Protein AF-A0A820WNW9-F1 (afdb_monomer)

Sequence (143 aa):
MCWIIVHSLRAASAVITSDRHCFECYGYDIIIDDNLKPWLIEVNASPSLTSTTANDRIMKFKLINDVLNIVVPNGDIPDIRNKFANSAPEVLGNFDVLYDEEQACCELNDKDYREQKARGGIVPLISKTGMALNKAKQSSAWR

InterPro domains:
  IPR004344 Tubulin-tyrosine ligase/Tubulin polyglutamylase [PF03133] (5-76)
  IPR004344 Tubulin-tyrosine ligase/Tubulin polyglutamylase [PS51221] (1-83)

Mean predicted aligned error: 12.4 Å

Nearest PDB structures (foldseek):
  6vzw-assembly3_C  TM=5.657E-01  e=1.192E-03  Mus musculus
  6vzw-assembly2_B  TM=5.421E-01  e=2.124E-03  Mus musculus
  6vzu-assembly1_A  TM=5.684E-01  e=3.785E-03  Mus musculus
  8u3z-assembly1_N  TM=5.217E-01  e=3.122E-03  Mus musculus
  6vzs-assembly3_C  TM=5.554E-01  e=8.174E-03  Mus musculus

Solvent-accessible surface area (backbone atoms only — not comparable to full-atom values): 9535 Å² total; per-residue (Å²): 110,70,66,59,55,56,52,53,49,62,72,43,48,91,75,54,84,87,50,95,91,60,86,85,66,71,34,77,46,67,50,69,48,100,85,70,49,76,44,84,75,51,76,35,84,72,55,84,79,79,62,89,46,73,67,51,39,52,52,52,52,50,51,54,51,34,52,45,34,54,68,30,52,94,76,45,85,74,53,91,84,62,66,82,70,64,75,44,67,82,40,32,58,91,60,78,92,86,78,58,70,68,62,52,51,52,55,49,54,54,48,54,51,52,51,40,55,73,70,69,50,90,76,79,87,75,71,99,68,76,87,80,77,90,80,85,87,88,86,88,86,87,129

Secondary structure (DSSP, 8-state):
-HHHHHHHHHHHTTTS---TT-----EEEEEE-TT--EEEEEEESS------SHHHHHHHHHHHHHHHHHHSGGGPPPPTT-GGGS--HHHHTT------HHHHHHHHHHHHHHHHHHTT-------S--------S-SS---

Organism: NCBI:txid392030

Radius of gyration: 21.23 Å; Cα contacts (8 Å, |Δi|>4): 79; chains: 1; bounding box: 34×62×52 Å

Structure (mmCIF, N/CA/C/O backbone):
data_AF-A0A820WNW9-F1
#
_entry.id   AF-A0A820WNW9-F1
#
loop_
_atom_site.group_PDB
_atom_site.id
_atom_site.type_symbol
_atom_site.label_atom_id
_atom_site.label_alt_id
_atom_site.label_comp_id
_atom_site.label_asym_id
_atom_site.label_entity_id
_atom_site.label_seq_id
_atom_site.pdbx_PDB_ins_code
_atom_site.Cartn_x
_atom_site.Cartn_y
_atom_site.Cartn_z
_atom_site.occupancy
_atom_site.B_iso_or_equiv
_atom_site.auth_seq_id
_atom_site.auth_comp_id
_atom_site.auth_asym_id
_atom_site.auth_atom_id
_atom_site.pdbx_PDB_model_num
ATOM 1 N N . MET A 1 1 ? -3.586 0.799 12.642 1.00 80.62 1 MET A N 1
ATOM 2 C CA . MET A 1 1 ? -3.365 0.869 11.180 1.00 80.62 1 MET A CA 1
ATOM 3 C C . MET A 1 1 ? -3.006 -0.502 10.610 1.00 80.62 1 MET A C 1
ATOM 5 O O . MET A 1 1 ? -3.821 -1.035 9.872 1.00 80.62 1 MET A O 1
ATOM 9 N N . CYS A 1 2 ? -1.897 -1.134 11.023 1.00 88.38 2 CYS A N 1
ATOM 10 C CA . CYS A 1 2 ? -1.432 -2.422 10.468 1.00 88.38 2 CYS A CA 1
ATOM 11 C C . CYS A 1 2 ? -2.502 -3.527 10.430 1.00 88.38 2 CYS A C 1
ATOM 13 O O . CYS A 1 2 ? -2.634 -4.219 9.427 1.00 88.38 2 CYS A O 1
ATOM 15 N N . TRP A 1 3 ? -3.315 -3.648 11.488 1.00 92.44 3 TRP A N 1
ATOM 16 C CA . TRP A 1 3 ? -4.408 -4.625 11.556 1.00 92.44 3 TRP A CA 1
ATOM 17 C C . TRP A 1 3 ? -5.403 -4.490 10.391 1.00 92.44 3 TRP A C 1
ATOM 19 O O . TRP A 1 3 ? -5.727 -5.482 9.750 1.00 92.44 3 TRP A O 1
ATOM 29 N N . ILE A 1 4 ? -5.835 -3.267 10.067 1.00 94.12 4 ILE A N 1
ATOM 30 C CA . ILE A 1 4 ? -6.786 -3.012 8.973 1.00 94.12 4 ILE A CA 1
ATOM 31 C C . ILE A 1 4 ? -6.182 -3.422 7.626 1.00 94.12 4 ILE A C 1
ATOM 33 O O . ILE A 1 4 ? -6.844 -4.090 6.834 1.00 94.12 4 ILE A O 1
ATOM 37 N N . ILE A 1 5 ? -4.920 -3.062 7.388 1.00 94.38 5 ILE A N 1
ATOM 38 C CA . ILE A 1 5 ? -4.214 -3.353 6.134 1.00 94.38 5 ILE A CA 1
ATOM 39 C C . ILE A 1 5 ? -4.072 -4.870 5.948 1.00 94.38 5 ILE A C 1
ATOM 41 O O . ILE A 1 5 ? -4.499 -5.417 4.938 1.00 94.38 5 ILE A O 1
ATOM 45 N N . VAL A 1 6 ? -3.558 -5.584 6.954 1.00 93.25 6 VAL A N 1
ATOM 46 C CA . VAL A 1 6 ? -3.359 -7.040 6.857 1.00 93.25 6 VAL A CA 1
ATOM 47 C C . VAL A 1 6 ? -4.692 -7.778 6.701 1.00 93.25 6 VAL A C 1
ATOM 49 O O . VAL A 1 6 ? -4.794 -8.698 5.893 1.00 93.25 6 VAL A O 1
ATOM 52 N N . HIS A 1 7 ? -5.731 -7.389 7.447 1.00 93.38 7 HIS A N 1
ATOM 53 C CA . HIS A 1 7 ? -7.028 -8.064 7.370 1.00 93.38 7 HIS A CA 1
ATOM 54 C C . HIS A 1 7 ? -7.774 -7.798 6.059 1.00 93.38 7 HIS A C 1
ATOM 56 O O . HIS A 1 7 ? -8.384 -8.725 5.529 1.00 93.38 7 HIS A O 1
ATOM 62 N N . SER A 1 8 ? -7.713 -6.578 5.520 1.00 94.50 8 SER A N 1
ATOM 63 C CA . SER A 1 8 ? -8.320 -6.265 4.218 1.00 94.50 8 SER A CA 1
ATOM 64 C C . SER A 1 8 ? -7.637 -7.023 3.075 1.00 94.50 8 SER A C 1
ATOM 66 O O . SER A 1 8 ? -8.330 -7.667 2.289 1.00 94.50 8 SER A O 1
ATOM 68 N N . LEU A 1 9 ? -6.298 -7.068 3.041 1.00 92.00 9 LEU A N 1
ATOM 69 C CA . LEU A 1 9 ? -5.555 -7.861 2.051 1.00 92.00 9 LEU A CA 1
ATOM 70 C C . LEU A 1 9 ? -5.850 -9.358 2.170 1.00 92.00 9 LEU A C 1
ATOM 72 O O . LEU A 1 9 ? -6.108 -10.019 1.168 1.00 92.00 9 LEU A O 1
ATOM 76 N N . ARG A 1 10 ? -5.887 -9.900 3.393 1.00 90.50 10 ARG A N 1
ATOM 77 C CA . ARG A 1 10 ? -6.249 -11.309 3.617 1.00 90.50 10 ARG A CA 1
ATOM 78 C C . ARG A 1 10 ? -7.664 -11.638 3.157 1.00 90.50 10 ARG A C 1
ATOM 80 O O . ARG A 1 10 ? -7.890 -12.741 2.678 1.00 90.50 10 ARG A O 1
ATOM 87 N N . ALA A 1 11 ? -8.609 -10.715 3.308 1.00 91.56 11 ALA A N 1
ATOM 88 C CA . ALA A 1 11 ? -9.974 -10.920 2.835 1.00 91.56 11 ALA A CA 1
ATOM 89 C C . ALA A 1 11 ? -10.051 -10.968 1.297 1.00 91.56 11 ALA A C 1
ATOM 91 O O . ALA A 1 11 ? -10.889 -11.681 0.751 1.00 91.56 11 ALA A O 1
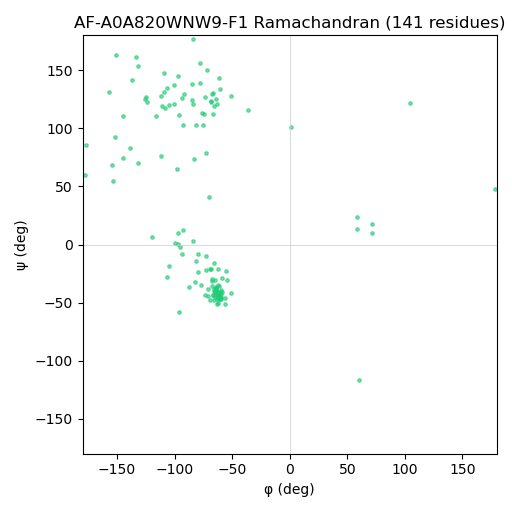ATOM 92 N N . ALA A 1 12 ? -9.166 -10.245 0.606 1.00 88.38 12 ALA A N 1
ATOM 93 C CA . ALA A 1 12 ? -9.100 -10.189 -0.853 1.00 88.38 12 ALA A CA 1
ATOM 94 C C . ALA A 1 12 ? -8.117 -11.199 -1.483 1.00 88.38 12 ALA A C 1
ATOM 96 O O . ALA A 1 12 ? -8.116 -11.365 -2.703 1.00 88.38 12 ALA A O 1
ATOM 97 N N . SER A 1 13 ? -7.307 -11.904 -0.685 1.00 87.25 13 SER A N 1
ATOM 98 C CA . SER A 1 13 ? -6.195 -12.743 -1.166 1.00 87.25 13 SER A CA 1
ATOM 99 C C . SER A 1 13 ? -6.612 -13.852 -2.133 1.00 87.25 13 SER A C 1
ATOM 101 O O . SER A 1 13 ? -5.838 -14.227 -3.004 1.00 87.25 13 SER A O 1
ATOM 103 N N . ALA A 1 14 ? -7.846 -14.351 -2.026 1.00 85.75 14 ALA A N 1
ATOM 104 C CA . ALA A 1 14 ? -8.376 -15.368 -2.933 1.00 85.75 14 ALA A CA 1
ATOM 105 C C . ALA A 1 14 ? -8.608 -14.850 -4.366 1.00 85.75 14 ALA A C 1
ATOM 107 O O . ALA A 1 14 ? -8.710 -15.649 -5.295 1.00 85.75 14 ALA A O 1
ATOM 108 N N . VAL A 1 15 ? -8.732 -13.532 -4.538 1.00 84.88 15 VAL A N 1
ATOM 109 C CA . VAL A 1 15 ? -9.016 -12.872 -5.823 1.00 84.88 15 VAL A CA 1
ATOM 110 C C . VAL A 1 15 ? -7.771 -12.172 -6.374 1.00 84.88 15 VAL A C 1
ATOM 112 O O . VAL A 1 15 ? -7.619 -12.047 -7.589 1.00 84.88 15 VAL A O 1
ATOM 115 N N . ILE A 1 16 ? -6.861 -11.741 -5.498 1.00 84.44 16 ILE A N 1
ATOM 116 C CA . ILE A 1 16 ? -5.593 -11.122 -5.890 1.00 84.44 16 ILE A CA 1
ATOM 117 C C . ILE A 1 16 ? -4.703 -12.178 -6.557 1.00 84.44 16 ILE A C 1
ATOM 119 O O . ILE A 1 16 ? -4.382 -13.213 -5.973 1.00 84.44 16 ILE A O 1
ATOM 123 N N . THR A 1 17 ? -4.287 -11.917 -7.798 1.00 79.06 17 THR A N 1
ATOM 124 C CA . THR A 1 17 ? -3.357 -12.803 -8.508 1.00 79.06 17 THR A CA 1
ATOM 125 C C . THR A 1 17 ? -1.948 -12.594 -7.963 1.00 79.06 17 THR A C 1
ATOM 127 O O . THR A 1 17 ? -1.365 -11.530 -8.138 1.00 79.06 17 THR A O 1
ATOM 130 N N . SER A 1 18 ? -1.401 -13.617 -7.307 1.00 77.62 18 SER A N 1
ATOM 131 C CA . SER A 1 18 ? -0.043 -13.591 -6.759 1.00 77.62 18 SER A CA 1
ATOM 132 C C . SER A 1 18 ? 0.951 -14.175 -7.766 1.00 77.62 18 SER A C 1
ATOM 134 O O . SER A 1 18 ? 1.029 -15.393 -7.944 1.00 77.62 18 SER A O 1
ATOM 136 N N . ASP A 1 19 ? 1.703 -13.301 -8.439 1.00 82.56 19 ASP A N 1
ATOM 137 C CA . ASP A 1 19 ? 2.883 -13.666 -9.227 1.00 82.56 19 ASP A CA 1
ATOM 138 C C . ASP A 1 19 ? 4.138 -13.152 -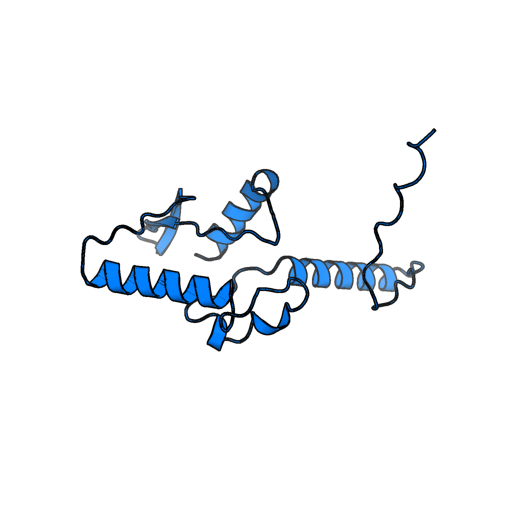8.513 1.00 82.56 19 ASP A C 1
ATOM 140 O O . ASP A 1 19 ? 4.220 -11.988 -8.131 1.00 82.56 19 ASP A O 1
ATOM 144 N N . ARG A 1 20 ? 5.143 -14.020 -8.352 1.00 78.00 20 ARG A N 1
ATOM 145 C CA . ARG A 1 20 ? 6.406 -13.691 -7.671 1.00 78.00 20 ARG A CA 1
ATOM 146 C C . ARG A 1 20 ? 7.251 -12.650 -8.404 1.00 78.00 20 ARG A C 1
ATOM 148 O O . ARG A 1 20 ? 8.188 -12.128 -7.810 1.00 78.00 20 ARG A O 1
ATOM 155 N N . HIS A 1 21 ? 6.965 -12.388 -9.676 1.00 80.88 21 HIS A N 1
ATOM 156 C CA . HIS A 1 21 ? 7.648 -11.367 -10.471 1.00 80.88 21 HIS A CA 1
ATOM 157 C C . HIS A 1 21 ? 6.898 -10.029 -10.477 1.00 80.88 21 HIS A C 1
ATOM 159 O O . HIS A 1 21 ? 7.366 -9.071 -11.090 1.00 80.88 21 HIS A O 1
ATOM 165 N N . CYS A 1 22 ? 5.733 -9.963 -9.830 1.00 86.69 22 CYS A N 1
ATOM 166 C CA . CYS A 1 22 ? 4.911 -8.768 -9.764 1.00 86.69 22 CYS A CA 1
ATOM 167 C C . CYS A 1 22 ? 4.937 -8.175 -8.358 1.00 86.69 22 CYS A C 1
ATOM 169 O O . CYS A 1 22 ? 5.010 -8.878 -7.353 1.00 86.69 22 CYS A O 1
ATOM 171 N N . PHE A 1 23 ? 4.831 -6.855 -8.307 1.00 88.56 23 PHE A N 1
ATOM 172 C CA . PHE A 1 23 ? 4.560 -6.109 -7.092 1.00 88.56 23 PHE A CA 1
ATOM 173 C C . PHE A 1 23 ? 3.446 -5.112 -7.391 1.00 88.56 23 PHE A C 1
ATOM 175 O O . PHE A 1 23 ? 3.274 -4.682 -8.534 1.00 88.56 23 PHE A O 1
ATOM 182 N N . GLU A 1 24 ? 2.702 -4.734 -6.361 1.00 90.69 24 GLU A N 1
ATOM 183 C CA . GLU A 1 24 ? 1.630 -3.757 -6.479 1.00 90.69 24 GLU A CA 1
ATOM 184 C C . GLU A 1 24 ? 1.683 -2.794 -5.294 1.00 90.69 24 GLU A C 1
ATOM 186 O O . GLU A 1 24 ? 1.989 -3.182 -4.165 1.00 90.69 24 GLU A O 1
ATOM 191 N N . CYS A 1 25 ? 1.419 -1.517 -5.564 1.00 91.69 25 CYS A N 1
ATOM 192 C CA . CYS A 1 25 ? 1.349 -0.479 -4.548 1.00 91.69 25 CYS A CA 1
ATOM 193 C C . CYS A 1 25 ? -0.112 -0.072 -4.373 1.00 91.69 25 CYS A C 1
ATOM 195 O O . CYS A 1 25 ? -0.728 0.446 -5.303 1.00 91.69 25 CYS A O 1
ATOM 197 N N . TYR A 1 26 ? -0.648 -0.287 -3.174 1.00 93.75 26 TYR A N 1
ATOM 198 C CA . TYR A 1 26 ? -2.020 0.072 -2.837 1.00 93.75 26 TYR A CA 1
ATOM 199 C C . TYR A 1 26 ? -2.071 1.387 -2.055 1.00 93.75 26 TYR A C 1
ATOM 201 O O . TYR A 1 26 ? -1.291 1.599 -1.125 1.00 93.75 26 TYR A O 1
ATOM 209 N N . GLY A 1 27 ? -3.026 2.249 -2.398 1.00 94.75 27 GLY A N 1
ATOM 210 C CA . GLY A 1 27 ? -3.393 3.419 -1.600 1.00 94.75 27 GLY A CA 1
ATOM 211 C C . GLY A 1 27 ? -4.527 3.080 -0.639 1.00 94.75 27 GLY A C 1
ATOM 212 O O . GLY A 1 27 ? -5.532 2.520 -1.066 1.00 94.75 27 GLY A O 1
ATOM 213 N N . TYR A 1 28 ? -4.371 3.409 0.642 1.00 95.75 28 TYR A N 1
ATOM 214 C CA . TYR A 1 28 ? -5.393 3.189 1.667 1.00 95.75 28 TYR A CA 1
ATOM 215 C C . TYR A 1 28 ? -5.958 4.517 2.151 1.00 95.75 28 TYR A C 1
ATOM 217 O O . TYR A 1 28 ? -5.238 5.304 2.770 1.00 95.75 28 TYR A O 1
ATOM 225 N N . ASP A 1 29 ? -7.259 4.703 1.961 1.00 95.50 29 ASP A N 1
ATOM 226 C CA . ASP A 1 29 ? -7.966 5.881 2.444 1.00 95.50 29 ASP A CA 1
ATOM 227 C C . ASP A 1 29 ? -8.616 5.535 3.783 1.00 95.50 29 ASP A C 1
ATOM 229 O O . ASP A 1 29 ? -9.520 4.698 3.879 1.00 95.50 29 ASP A O 1
ATOM 233 N N . ILE A 1 30 ? -8.098 6.139 4.851 1.00 95.81 30 ILE A N 1
ATOM 234 C CA . ILE A 1 30 ? -8.485 5.835 6.229 1.00 95.81 30 ILE A CA 1
ATOM 235 C C . ILE A 1 30 ? -8.921 7.125 6.911 1.00 95.81 30 ILE A C 1
ATOM 237 O O . ILE A 1 30 ? -8.171 8.100 6.950 1.00 95.81 30 ILE A O 1
ATOM 241 N N . ILE A 1 31 ? -10.114 7.108 7.502 1.00 96.69 31 ILE A N 1
ATOM 242 C CA . ILE A 1 31 ? -10.598 8.183 8.369 1.00 96.69 31 ILE A CA 1
ATOM 243 C C . ILE A 1 31 ? -10.355 7.810 9.834 1.00 96.69 31 ILE A C 1
ATOM 245 O O . ILE A 1 31 ? -10.438 6.641 10.209 1.00 96.69 31 ILE A O 1
ATOM 249 N N . ILE A 1 32 ? -10.036 8.792 10.670 1.00 96.81 32 ILE A N 1
ATOM 250 C CA . ILE A 1 32 ? -9.821 8.605 12.108 1.00 96.81 32 ILE A CA 1
ATOM 251 C C . ILE A 1 32 ? -10.957 9.316 12.837 1.00 96.81 32 ILE A C 1
ATOM 253 O O . ILE A 1 32 ? -11.217 10.484 12.553 1.00 96.81 32 ILE A O 1
ATOM 257 N N . ASP A 1 33 ? -11.641 8.606 13.734 1.00 96.25 33 ASP A N 1
ATOM 258 C CA . ASP A 1 33 ? -12.709 9.189 14.549 1.00 96.25 33 ASP A CA 1
ATOM 259 C C . ASP A 1 33 ? -12.184 9.902 15.808 1.00 96.25 33 ASP A C 1
ATOM 261 O O . ASP A 1 33 ? -10.991 9.884 16.121 1.00 96.25 33 ASP A O 1
ATOM 265 N N . ASP A 1 34 ? -13.102 10.506 16.561 1.00 97.62 34 ASP A N 1
ATOM 266 C CA . ASP A 1 34 ? -12.816 11.265 17.784 1.00 97.62 34 ASP A CA 1
ATOM 267 C C . ASP A 1 34 ? -12.184 10.4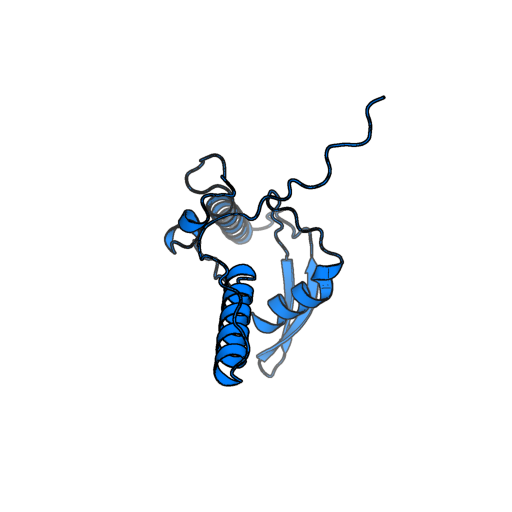06 18.898 1.00 97.62 34 ASP A C 1
ATOM 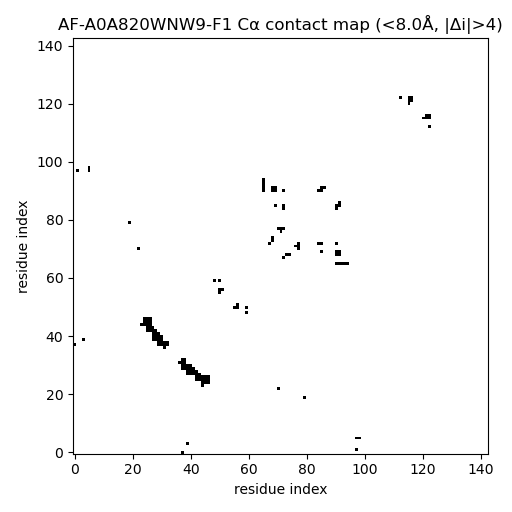269 O O . ASP A 1 34 ? -11.523 10.928 19.796 1.00 97.62 34 ASP A O 1
ATOM 273 N N . ASN A 1 35 ? -12.350 9.080 18.833 1.00 96.69 35 ASN A N 1
ATOM 274 C CA . ASN A 1 35 ? -11.736 8.115 19.746 1.00 96.69 35 ASN A CA 1
ATOM 275 C C . ASN A 1 35 ? -10.395 7.581 19.214 1.00 96.69 35 ASN A C 1
ATOM 277 O O . ASN A 1 35 ? -9.879 6.586 19.728 1.00 96.69 35 ASN A O 1
ATOM 281 N N . LEU A 1 36 ? -9.835 8.212 18.175 1.00 95.00 36 LEU A N 1
ATOM 282 C CA . LEU A 1 36 ? -8.629 7.786 17.465 1.00 95.00 36 LEU A CA 1
ATOM 283 C C . LEU A 1 36 ? -8.737 6.379 16.861 1.00 95.00 36 LEU A C 1
ATOM 285 O O . LEU A 1 36 ? -7.723 5.716 16.611 1.00 95.00 36 LEU A O 1
ATOM 289 N N . LYS A 1 37 ? -9.958 5.907 16.595 1.00 95.31 37 LYS A N 1
ATOM 290 C CA . LYS A 1 37 ? -10.175 4.634 15.921 1.00 95.31 37 LYS A CA 1
ATOM 291 C C . LYS A 1 37 ? -10.110 4.850 14.404 1.00 95.31 37 LYS A C 1
ATOM 293 O O . LYS A 1 37 ? -10.854 5.671 13.866 1.00 95.31 37 LYS A O 1
ATOM 298 N N . PRO A 1 38 ? -9.242 4.109 13.694 1.00 96.50 38 PRO A N 1
ATOM 299 C CA . PRO A 1 38 ? -9.176 4.174 12.243 1.00 96.50 38 PRO A CA 1
ATOM 300 C C . PRO A 1 38 ? -10.314 3.368 11.607 1.00 96.50 38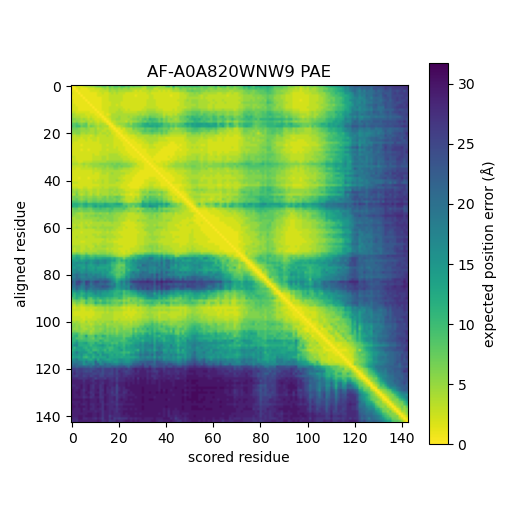 PRO A C 1
ATOM 302 O O . PRO A 1 38 ? -10.603 2.244 12.026 1.00 96.50 38 PRO A O 1
ATOM 305 N N . TRP A 1 39 ? -10.902 3.914 10.550 1.00 95.12 39 TRP A N 1
ATOM 306 C CA . TRP A 1 39 ? -11.939 3.293 9.734 1.00 95.12 39 TRP A CA 1
ATOM 307 C C . TRP A 1 39 ? -11.500 3.304 8.270 1.00 95.12 39 TRP A C 1
ATOM 309 O O . TRP A 1 39 ? -11.140 4.349 7.730 1.00 95.12 39 TRP A O 1
ATOM 319 N N . LEU A 1 40 ? -11.497 2.128 7.641 1.00 96.06 40 LEU A N 1
ATOM 320 C CA . LEU A 1 40 ? -11.166 1.984 6.225 1.00 96.06 40 LEU A CA 1
ATOM 321 C C . LEU A 1 40 ? -12.319 2.510 5.369 1.00 96.06 40 LEU A C 1
ATOM 323 O O . LEU A 1 40 ? -13.452 2.068 5.555 1.00 96.06 40 LEU A O 1
ATOM 327 N N . ILE A 1 41 ? -12.019 3.416 4.443 1.00 96.81 41 ILE A N 1
ATOM 328 C CA . ILE A 1 41 ? -12.987 3.946 3.480 1.00 96.81 41 ILE A CA 1
ATOM 329 C C . ILE A 1 41 ? -12.881 3.172 2.172 1.00 96.81 41 ILE A C 1
ATOM 331 O O . ILE A 1 41 ? -13.847 2.540 1.751 1.00 96.81 41 ILE A O 1
ATOM 335 N N . GLU A 1 42 ? -11.693 3.171 1.570 1.00 95.44 42 GLU A N 1
ATOM 336 C CA . GLU A 1 42 ? -11.428 2.465 0.322 1.00 95.44 42 GLU A CA 1
ATOM 337 C C . GLU A 1 42 ? -9.967 2.021 0.199 1.00 95.44 42 GLU A C 1
ATOM 339 O O . GLU A 1 42 ? -9.077 2.483 0.921 1.00 95.44 42 GLU A O 1
ATOM 344 N N . VAL A 1 43 ? -9.746 1.084 -0.725 1.00 94.62 43 VAL A N 1
ATOM 345 C CA . VAL A 1 43 ? -8.422 0.609 -1.128 1.00 94.62 43 VAL A CA 1
ATOM 346 C C . VAL A 1 43 ? -8.298 0.790 -2.632 1.00 94.62 43 VAL A C 1
ATOM 348 O O . VAL A 1 43 ? -9.091 0.245 -3.398 1.00 94.62 43 VAL A O 1
ATOM 351 N N . ASN A 1 44 ? -7.277 1.531 -3.046 1.00 93.88 44 ASN A N 1
ATOM 352 C CA . ASN A 1 44 ? -7.008 1.866 -4.432 1.00 93.88 44 ASN A CA 1
ATOM 353 C C . ASN A 1 44 ? -5.833 1.040 -4.962 1.00 93.88 44 ASN A C 1
ATOM 355 O O . ASN A 1 44 ? -4.714 1.162 -4.469 1.00 93.88 44 ASN A O 1
ATOM 359 N N . ALA A 1 45 ? -6.073 0.247 -6.009 1.00 89.12 45 ALA A N 1
ATOM 360 C CA . ALA A 1 45 ? -5.041 -0.506 -6.739 1.00 89.12 45 ALA A CA 1
ATOM 361 C C . ALA A 1 45 ? -4.138 0.387 -7.616 1.00 89.12 45 ALA A C 1
ATOM 363 O O . ALA A 1 45 ? -3.146 -0.050 -8.186 1.00 89.12 45 ALA A O 1
ATOM 364 N N . SER A 1 46 ? -4.488 1.663 -7.777 1.00 89.75 46 SER A N 1
ATOM 365 C CA . SER A 1 46 ? -3.718 2.619 -8.577 1.00 89.75 46 SER A CA 1
ATOM 366 C C . SER A 1 46 ? -3.777 4.006 -7.940 1.00 89.75 46 SER A C 1
ATOM 368 O O . SER A 1 46 ? -4.508 4.876 -8.419 1.00 89.75 46 SER A O 1
ATOM 370 N N . PRO A 1 47 ? -3.052 4.223 -6.828 1.00 91.50 47 PRO A N 1
ATOM 371 C CA . PRO A 1 47 ? -2.995 5.533 -6.196 1.00 91.50 47 PRO A CA 1
ATOM 372 C C . PRO A 1 47 ? -2.391 6.575 -7.149 1.00 91.50 47 PRO A C 1
ATOM 374 O O . PRO A 1 47 ? -1.462 6.296 -7.909 1.00 91.50 47 PRO A O 1
ATOM 377 N N . SER A 1 48 ? -2.906 7.807 -7.107 1.00 88.81 48 SER A N 1
ATOM 378 C CA . SER A 1 48 ? -2.432 8.877 -7.990 1.00 88.81 48 SER A CA 1
ATOM 379 C C . SER A 1 48 ? -1.005 9.308 -7.648 1.00 88.81 48 SER A C 1
ATOM 381 O O . SER A 1 48 ? -0.729 9.773 -6.541 1.00 88.81 48 SER A O 1
ATOM 383 N N . LEU A 1 49 ? -0.113 9.242 -8.638 1.00 86.25 49 LEU A N 1
ATOM 384 C CA . LEU A 1 49 ? 1.256 9.765 -8.554 1.00 86.25 49 LEU A CA 1
ATOM 385 C C . LEU A 1 49 ? 1.399 11.168 -9.164 1.00 86.25 49 LEU A C 1
ATOM 387 O O . LEU A 1 49 ? 2.484 11.753 -9.140 1.00 86.25 49 LEU A O 1
ATOM 391 N N . THR A 1 50 ? 0.314 11.751 -9.683 1.00 87.62 50 THR A N 1
ATOM 392 C CA . THR A 1 50 ? 0.321 13.132 -10.177 1.00 87.62 50 THR A CA 1
ATOM 393 C C . THR A 1 50 ? 0.591 14.077 -9.016 1.00 87.62 50 THR A C 1
ATOM 395 O O . THR A 1 50 ? -0.107 14.022 -8.007 1.00 87.62 50 THR A O 1
ATOM 398 N N . SER A 1 51 ? 1.608 14.931 -9.141 1.00 85.06 51 SER A N 1
ATOM 399 C CA . SER A 1 51 ? 1.968 15.877 -8.085 1.00 85.06 51 SER A CA 1
ATOM 400 C C . SER A 1 51 ? 1.304 17.233 -8.289 1.00 85.06 51 SER A C 1
ATOM 402 O O . SER A 1 51 ? 1.476 17.842 -9.342 1.00 85.06 51 SER A O 1
ATOM 404 N N . THR A 1 52 ? 0.589 17.730 -7.280 1.00 87.19 52 THR A N 1
ATOM 405 C CA . THR A 1 52 ? -0.068 19.055 -7.334 1.00 87.19 52 THR A CA 1
ATOM 406 C C . THR A 1 52 ? 0.655 20.117 -6.507 1.00 87.19 52 THR A C 1
ATOM 408 O O . THR A 1 52 ? 0.479 21.310 -6.744 1.00 87.19 52 THR A O 1
ATOM 411 N N . THR A 1 53 ? 1.507 19.704 -5.565 1.00 92.31 53 THR A N 1
ATOM 412 C CA . THR A 1 53 ? 2.307 20.600 -4.718 1.00 92.31 53 THR A CA 1
ATOM 413 C C . THR A 1 53 ? 3.764 20.141 -4.644 1.00 92.31 53 THR A C 1
ATOM 415 O O . THR A 1 53 ? 4.084 18.986 -4.932 1.00 92.31 53 THR A O 1
ATOM 418 N N . ALA A 1 54 ? 4.670 21.037 -4.237 1.00 91.88 54 ALA A N 1
ATOM 419 C CA . ALA A 1 54 ? 6.084 20.699 -4.064 1.00 91.88 54 ALA A CA 1
ATOM 420 C C . ALA A 1 54 ? 6.293 19.598 -3.006 1.00 91.88 54 ALA A C 1
ATOM 422 O O . ALA A 1 54 ? 7.077 18.676 -3.226 1.00 91.88 54 ALA A O 1
ATOM 423 N N . ASN A 1 55 ? 5.550 19.655 -1.897 1.00 91.38 55 ASN A N 1
ATOM 424 C CA . ASN A 1 55 ? 5.623 18.648 -0.835 1.00 91.38 55 ASN A CA 1
ATOM 425 C C . ASN A 1 55 ? 5.105 17.287 -1.308 1.00 91.38 55 ASN A C 1
ATOM 427 O O . ASN A 1 55 ? 5.744 16.270 -1.055 1.00 91.38 55 ASN A O 1
ATOM 431 N N . ASP A 1 56 ? 3.988 17.280 -2.038 1.00 90.62 56 ASP A N 1
ATOM 432 C CA . ASP A 1 56 ? 3.422 16.070 -2.639 1.00 90.62 56 ASP A CA 1
ATOM 433 C C . ASP A 1 56 ? 4.419 15.418 -3.609 1.00 90.62 56 ASP A C 1
ATOM 435 O O . ASP A 1 56 ? 4.663 14.215 -3.546 1.00 90.62 56 ASP A O 1
ATOM 439 N N . ARG A 1 57 ? 5.102 16.230 -4.427 1.00 91.94 57 ARG A N 1
ATOM 440 C CA . ARG A 1 57 ? 6.165 15.752 -5.320 1.00 91.94 57 ARG A CA 1
ATOM 441 C C . ARG A 1 57 ? 7.310 15.095 -4.556 1.00 91.94 57 ARG A C 1
ATOM 443 O O . ARG A 1 57 ? 7.769 14.032 -4.960 1.00 91.94 57 ARG A O 1
ATOM 450 N N . ILE A 1 58 ? 7.790 15.722 -3.481 1.00 92.94 58 ILE A N 1
ATOM 451 C CA . ILE A 1 58 ? 8.892 15.180 -2.673 1.00 92.94 58 ILE A CA 1
ATOM 452 C C . ILE A 1 58 ? 8.479 13.847 -2.041 1.00 92.94 58 ILE A C 1
ATOM 454 O O . ILE A 1 58 ? 9.219 12.870 -2.140 1.00 92.94 58 ILE A O 1
ATOM 458 N N . MET A 1 59 ? 7.289 13.792 -1.442 1.00 91.25 59 MET A N 1
ATOM 459 C CA . MET A 1 59 ? 6.770 12.587 -0.797 1.00 91.25 59 MET A CA 1
ATOM 460 C C . MET A 1 59 ? 6.589 11.440 -1.797 1.00 91.25 59 MET A C 1
ATOM 462 O O . MET A 1 59 ? 7.100 10.346 -1.568 1.00 91.25 59 MET A O 1
ATOM 466 N N . LYS A 1 60 ? 5.921 11.691 -2.929 1.00 92.19 60 LYS A N 1
ATOM 467 C CA . LYS A 1 60 ? 5.675 10.680 -3.969 1.00 92.19 60 LYS A CA 1
ATOM 468 C C . LYS A 1 60 ? 6.962 10.192 -4.617 1.00 92.19 60 LYS A C 1
ATOM 470 O O . LYS A 1 60 ? 7.111 8.998 -4.850 1.00 92.19 60 LYS A O 1
ATOM 475 N N . PHE A 1 61 ? 7.914 11.088 -4.871 1.00 92.50 61 PHE A N 1
ATOM 476 C CA . PHE A 1 61 ? 9.206 10.694 -5.425 1.00 92.50 61 PHE A CA 1
ATOM 477 C C . PHE A 1 61 ? 9.989 9.811 -4.448 1.00 92.50 61 PHE A C 1
ATOM 479 O O . PHE A 1 61 ? 10.559 8.805 -4.862 1.00 92.50 61 PHE A O 1
ATOM 486 N N . LYS A 1 62 ? 9.965 10.145 -3.149 1.00 91.38 62 LYS A N 1
ATOM 487 C CA . LYS A 1 62 ? 10.580 9.315 -2.107 1.00 91.38 62 LYS A CA 1
ATOM 488 C C . LYS A 1 62 ? 9.924 7.935 -2.031 1.00 91.38 62 LYS A C 1
ATOM 490 O O . LYS A 1 62 ? 10.635 6.942 -2.008 1.00 91.38 62 LYS A O 1
ATOM 495 N N . LEU A 1 63 ? 8.590 7.878 -2.072 1.00 91.56 63 LEU A N 1
ATOM 496 C CA . LEU A 1 63 ? 7.841 6.621 -2.095 1.00 91.56 63 LEU A CA 1
ATOM 497 C C . LEU A 1 63 ? 8.276 5.732 -3.267 1.00 91.56 63 LEU A C 1
ATOM 499 O O . LEU A 1 63 ? 8.619 4.577 -3.055 1.00 91.56 63 LEU A O 1
ATOM 503 N N . ILE A 1 64 ? 8.297 6.271 -4.489 1.00 91.12 64 ILE A N 1
ATOM 504 C CA . IL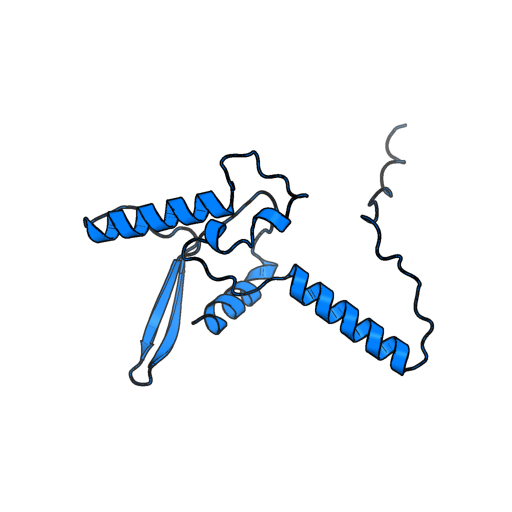E A 1 64 ? 8.689 5.511 -5.687 1.00 91.12 64 ILE A CA 1
ATOM 505 C C . ILE A 1 64 ? 10.133 5.011 -5.567 1.00 91.12 64 ILE A C 1
ATOM 507 O O . ILE A 1 64 ? 10.406 3.858 -5.888 1.00 91.12 64 ILE A O 1
ATOM 511 N N . ASN A 1 65 ? 11.048 5.857 -5.092 1.00 90.06 65 ASN A N 1
ATOM 512 C CA . ASN A 1 65 ? 12.447 5.483 -4.901 1.00 90.06 65 ASN A CA 1
ATOM 513 C C . ASN A 1 65 ? 12.600 4.326 -3.901 1.00 90.06 65 ASN A C 1
ATOM 515 O O . ASN A 1 65 ? 13.273 3.344 -4.195 1.00 90.06 65 ASN A O 1
ATOM 519 N N . ASP A 1 66 ? 11.925 4.415 -2.755 1.00 89.25 66 ASP A N 1
ATOM 520 C CA . ASP A 1 66 ? 11.966 3.380 -1.722 1.00 89.25 66 ASP A CA 1
ATOM 521 C C . ASP A 1 66 ? 11.327 2.065 -2.227 1.00 89.25 66 ASP A C 1
ATOM 523 O O . ASP A 1 66 ? 11.875 0.991 -1.995 1.00 89.25 66 ASP A O 1
ATOM 527 N N . VAL A 1 67 ? 10.233 2.126 -3.005 1.00 89.31 67 VAL A N 1
ATOM 528 C CA . VAL A 1 67 ? 9.634 0.937 -3.654 1.00 89.31 67 VAL A CA 1
ATOM 529 C C . VAL A 1 67 ? 10.619 0.279 -4.621 1.00 89.31 67 VAL A C 1
ATOM 531 O O . VAL A 1 67 ? 10.785 -0.940 -4.596 1.00 89.31 67 VAL A O 1
ATOM 534 N N . LEU A 1 68 ? 11.284 1.064 -5.471 1.00 86.94 68 LEU A N 1
ATOM 535 C CA . LEU A 1 68 ? 12.244 0.531 -6.439 1.00 86.94 68 LEU A CA 1
ATOM 536 C C . LEU A 1 68 ? 13.454 -0.111 -5.757 1.00 86.94 68 LEU A C 1
ATOM 538 O O . LEU A 1 68 ? 13.903 -1.153 -6.221 1.00 86.94 68 LEU A O 1
ATOM 542 N N . ASN A 1 69 ? 13.932 0.451 -4.646 1.00 84.88 69 ASN A N 1
ATOM 543 C CA . ASN A 1 69 ? 15.021 -0.142 -3.865 1.00 84.88 69 ASN A CA 1
ATOM 544 C C . ASN A 1 69 ? 14.653 -1.521 -3.302 1.00 84.88 69 ASN A C 1
ATOM 546 O O . ASN A 1 69 ? 15.506 -2.402 -3.246 1.00 84.88 69 ASN A O 1
ATOM 550 N N . ILE A 1 70 ? 13.388 -1.724 -2.920 1.00 84.00 70 ILE A N 1
ATOM 551 C CA . ILE A 1 70 ? 12.898 -3.012 -2.411 1.00 84.00 70 ILE A CA 1
ATOM 552 C C . ILE A 1 70 ? 12.762 -4.038 -3.540 1.00 84.00 70 ILE A C 1
ATOM 554 O O . ILE A 1 70 ? 13.129 -5.200 -3.374 1.00 84.00 70 ILE A O 1
ATOM 558 N N . VAL A 1 71 ? 12.212 -3.629 -4.686 1.00 83.69 71 VAL A N 1
ATOM 559 C CA . VAL A 1 71 ? 11.940 -4.540 -5.810 1.00 83.69 71 VAL A CA 1
ATOM 560 C C . VAL A 1 71 ? 13.215 -4.874 -6.592 1.00 83.69 71 VAL A C 1
ATOM 562 O O . VAL A 1 71 ? 13.360 -5.990 -7.091 1.00 83.69 71 VAL A O 1
ATOM 565 N N . VAL A 1 72 ? 14.130 -3.912 -6.710 1.00 81.19 72 VAL A N 1
ATOM 566 C CA . VAL A 1 72 ? 15.371 -3.997 -7.491 1.00 81.19 72 VAL A CA 1
ATOM 567 C C . VAL A 1 72 ? 16.543 -3.512 -6.625 1.00 81.19 72 VAL A C 1
ATOM 569 O O . VAL A 1 72 ? 17.097 -2.431 -6.857 1.00 81.19 72 VAL A O 1
ATOM 572 N N . PRO A 1 73 ? 16.930 -4.284 -5.594 1.00 73.69 73 PRO A N 1
ATOM 573 C CA . PRO A 1 73 ? 18.022 -3.896 -4.712 1.00 73.69 73 PRO A CA 1
ATOM 574 C C . PRO A 1 73 ? 19.322 -3.744 -5.509 1.00 73.69 73 PRO A C 1
ATOM 576 O O . PRO A 1 73 ? 19.671 -4.587 -6.333 1.00 73.69 73 PRO A O 1
ATOM 579 N N . ASN A 1 74 ? 20.039 -2.643 -5.267 1.00 70.62 74 ASN A N 1
ATOM 580 C CA . ASN A 1 74 ? 21.315 -2.296 -5.911 1.00 70.62 74 ASN A CA 1
ATOM 581 C C . ASN A 1 74 ? 21.283 -2.171 -7.450 1.00 70.62 74 ASN A C 1
ATOM 583 O O . ASN A 1 74 ? 22.340 -2.098 -8.073 1.00 70.62 74 ASN A O 1
ATOM 587 N N . GLY A 1 75 ? 20.099 -2.108 -8.075 1.00 67.38 75 GLY A N 1
ATOM 588 C CA . GLY A 1 75 ? 19.975 -2.063 -9.537 1.00 67.38 75 GLY A CA 1
ATOM 589 C C . GLY A 1 75 ? 20.316 -3.385 -10.236 1.00 67.38 75 GLY A C 1
ATOM 590 O O . GLY A 1 75 ? 20.411 -3.416 -11.464 1.00 67.38 75 GLY A O 1
ATOM 591 N N . ASP A 1 76 ? 20.490 -4.464 -9.470 1.00 69.62 76 ASP A N 1
ATOM 592 C CA . ASP A 1 76 ? 20.722 -5.804 -9.995 1.00 69.62 76 ASP A CA 1
ATOM 593 C C . ASP A 1 76 ? 19.413 -6.429 -10.490 1.00 69.62 76 ASP A C 1
ATOM 595 O O . ASP A 1 76 ? 18.317 -6.079 -10.052 1.00 69.62 76 ASP A O 1
ATOM 599 N N . ILE A 1 77 ? 19.513 -7.394 -11.406 1.00 70.75 77 ILE A N 1
ATOM 600 C CA . ILE A 1 77 ? 18.342 -8.147 -11.868 1.00 70.75 77 ILE A CA 1
ATOM 601 C C . ILE A 1 77 ? 17.820 -8.972 -10.679 1.00 70.75 77 ILE A C 1
ATOM 603 O O . ILE A 1 77 ? 18.567 -9.817 -10.176 1.00 70.75 77 ILE A O 1
ATOM 607 N N . PRO A 1 78 ? 16.568 -8.768 -10.227 1.00 67.19 78 PRO A N 1
ATOM 608 C CA . PRO A 1 78 ? 16.054 -9.465 -9.057 1.00 67.19 78 PRO A CA 1
ATOM 609 C C . PRO A 1 78 ? 16.013 -10.980 -9.302 1.00 67.19 78 PRO A C 1
ATOM 611 O O . PRO A 1 78 ? 15.354 -11.462 -10.224 1.00 67.19 78 PRO A O 1
ATOM 614 N N . ASP A 1 79 ? 16.726 -11.739 -8.464 1.00 68.19 79 ASP A N 1
ATOM 615 C CA . ASP A 1 79 ? 16.683 -13.204 -8.441 1.00 68.19 79 ASP A CA 1
ATOM 616 C C . ASP A 1 79 ? 15.783 -13.674 -7.292 1.00 68.19 79 ASP A C 1
ATOM 618 O O . ASP A 1 79 ? 16.062 -13.441 -6.116 1.00 68.19 79 ASP A O 1
ATOM 622 N N . ILE A 1 80 ? 14.731 -14.419 -7.637 1.00 65.25 80 ILE A N 1
ATOM 623 C CA . ILE A 1 80 ? 13.746 -15.023 -6.721 1.00 65.25 80 ILE A CA 1
ATOM 624 C C . ILE A 1 80 ? 14.419 -15.903 -5.651 1.00 65.25 80 ILE A C 1
ATOM 626 O O . ILE A 1 80 ? 13.847 -16.172 -4.591 1.00 65.25 80 ILE A O 1
ATOM 630 N N . ARG A 1 81 ? 15.631 -16.398 -5.924 1.00 64.31 81 ARG A N 1
ATOM 631 C CA . ARG A 1 81 ? 16.404 -17.238 -5.002 1.00 64.31 81 ARG A CA 1
ATOM 632 C C . ARG A 1 81 ? 17.114 -16.435 -3.918 1.00 64.31 81 ARG A C 1
ATOM 634 O O . ARG A 1 81 ? 17.390 -16.999 -2.860 1.00 64.31 81 ARG A O 1
ATOM 641 N N . ASN A 1 82 ? 17.394 -15.151 -4.143 1.00 62.22 82 ASN A N 1
ATOM 642 C CA . ASN A 1 82 ? 18.181 -14.331 -3.228 1.00 62.22 82 ASN A CA 1
ATOM 643 C C . ASN A 1 82 ? 17.290 -13.480 -2.309 1.00 62.22 82 ASN A C 1
ATOM 645 O O . ASN A 1 82 ? 17.283 -12.256 -2.362 1.00 62.22 82 ASN A O 1
ATOM 649 N N . LYS A 1 83 ? 16.525 -14.150 -1.439 1.00 57.16 83 LYS A N 1
ATOM 650 C CA . LYS A 1 83 ? 15.579 -13.494 -0.514 1.00 57.16 83 LYS A CA 1
ATOM 651 C C . LYS A 1 83 ? 16.254 -12.676 0.595 1.00 57.16 83 LYS A C 1
ATOM 653 O O . LYS A 1 83 ? 15.627 -11.807 1.189 1.00 57.16 83 LYS A O 1
ATOM 658 N N . PHE A 1 84 ? 17.525 -12.963 0.885 1.00 51.31 84 PHE A N 1
ATOM 659 C CA . PHE A 1 84 ? 18.259 -12.416 2.033 1.00 51.31 84 PHE A CA 1
ATOM 660 C C . PHE A 1 84 ? 18.781 -10.985 1.830 1.00 51.31 84 PHE A C 1
ATOM 662 O O . PHE A 1 84 ? 19.258 -10.385 2.788 1.00 51.31 84 PHE A O 1
ATOM 669 N N . ALA A 1 85 ? 18.681 -10.424 0.622 1.00 51.41 85 ALA A N 1
ATOM 670 C CA . ALA A 1 85 ? 19.047 -9.030 0.365 1.00 51.41 85 ALA A CA 1
ATOM 671 C C . ALA A 1 85 ? 17.937 -8.027 0.751 1.00 51.41 85 ALA A C 1
ATOM 673 O O . ALA A 1 85 ? 18.213 -6.838 0.877 1.00 51.41 85 ALA A O 1
ATOM 674 N N . ASN A 1 86 ? 16.702 -8.494 0.980 1.00 54.75 86 ASN A N 1
ATOM 675 C CA . ASN A 1 86 ? 15.507 -7.636 0.995 1.00 54.75 86 ASN A CA 1
ATOM 676 C C . ASN A 1 86 ? 15.016 -7.235 2.399 1.00 54.75 86 ASN A C 1
ATOM 678 O O . ASN A 1 86 ? 13.998 -6.562 2.523 1.00 54.75 86 ASN A O 1
ATOM 682 N N . SER A 1 87 ? 15.708 -7.652 3.461 1.00 58.19 87 SER A N 1
ATOM 683 C CA . SER A 1 87 ? 15.318 -7.383 4.857 1.00 58.19 87 SER A CA 1
ATOM 684 C C . SER A 1 87 ? 16.357 -6.587 5.648 1.00 58.19 87 SER A C 1
ATOM 686 O O . SER A 1 87 ? 16.191 -6.366 6.849 1.00 58.19 87 SER A O 1
ATOM 688 N N . ALA A 1 88 ? 17.414 -6.105 4.987 1.00 65.44 88 ALA A N 1
ATOM 689 C CA . ALA A 1 88 ? 18.289 -5.108 5.586 1.00 65.44 88 ALA A CA 1
ATOM 690 C C . ALA A 1 88 ? 17.504 -3.788 5.760 1.00 65.44 88 ALA A C 1
ATOM 692 O O . ALA A 1 88 ? 16.907 -3.315 4.789 1.00 65.44 88 ALA A O 1
ATOM 693 N N . PRO A 1 89 ? 17.519 -3.159 6.951 1.00 65.44 89 PRO A N 1
ATOM 694 C CA . PRO A 1 89 ? 16.806 -1.901 7.198 1.00 65.44 89 PRO A CA 1
ATOM 695 C C . PRO A 1 89 ? 17.177 -0.786 6.210 1.00 65.44 89 PRO A C 1
ATOM 697 O O . PRO A 1 89 ? 16.346 0.045 5.865 1.00 65.44 89 PRO A O 1
ATOM 700 N N . GLU A 1 90 ? 18.419 -0.798 5.720 1.00 69.94 90 GLU A N 1
ATOM 701 C CA . GLU A 1 90 ? 18.923 0.162 4.732 1.00 69.94 90 GLU A CA 1
ATOM 702 C C . GLU A 1 90 ? 18.212 0.054 3.372 1.00 69.94 90 GLU A C 1
ATOM 704 O O . GLU A 1 90 ? 18.049 1.065 2.694 1.00 69.94 90 GLU A O 1
ATOM 709 N N . VAL A 1 91 ? 17.751 -1.143 2.990 1.00 70.75 91 VAL A N 1
ATOM 710 C CA . VAL A 1 91 ? 17.065 -1.402 1.708 1.00 70.75 91 VAL A CA 1
ATOM 711 C C . VAL A 1 91 ? 15.581 -1.040 1.786 1.00 70.75 91 VAL A C 1
ATOM 713 O O . VAL A 1 91 ? 15.002 -0.576 0.807 1.00 70.75 91 VAL A O 1
ATOM 716 N N . LEU A 1 92 ? 14.969 -1.209 2.961 1.00 76.06 92 LEU A N 1
ATOM 717 C CA . LEU A 1 92 ? 13.549 -0.928 3.196 1.00 76.06 92 LEU A CA 1
ATOM 718 C C . LEU A 1 92 ? 13.236 0.577 3.244 1.00 76.06 92 LEU A C 1
ATOM 720 O O . LEU A 1 92 ? 12.095 0.978 3.015 1.00 76.06 92 LEU A O 1
ATOM 724 N N . GLY A 1 93 ? 14.226 1.430 3.517 1.00 81.94 93 GLY A N 1
ATOM 725 C CA . GLY A 1 93 ? 14.014 2.875 3.590 1.00 81.94 93 GLY A CA 1
ATOM 726 C C . GLY A 1 93 ? 13.002 3.233 4.682 1.00 81.94 93 GLY A C 1
ATOM 727 O O . GLY A 1 93 ? 13.260 3.001 5.860 1.00 81.94 93 GLY A O 1
ATOM 728 N N . ASN A 1 94 ? 11.853 3.810 4.304 1.00 87.00 94 ASN A N 1
ATOM 729 C CA . ASN A 1 94 ? 10.765 4.104 5.255 1.00 87.00 94 ASN A CA 1
ATOM 730 C C . ASN A 1 94 ? 9.660 3.031 5.293 1.00 87.00 94 ASN A C 1
ATOM 732 O O . ASN A 1 94 ? 8.591 3.299 5.841 1.00 87.00 94 ASN A O 1
ATOM 736 N N . PHE A 1 95 ? 9.853 1.875 4.656 1.00 89.62 95 PHE A N 1
ATOM 737 C CA . PHE A 1 95 ? 8.886 0.783 4.716 1.00 89.62 95 PHE A CA 1
ATOM 738 C C . PHE A 1 95 ? 9.090 -0.080 5.958 1.00 89.62 95 PHE A C 1
ATOM 740 O O . PHE A 1 95 ? 10.207 -0.471 6.286 1.00 89.62 95 PHE A O 1
ATOM 747 N N . ASP A 1 96 ? 7.974 -0.456 6.578 1.00 88.75 96 ASP A N 1
ATOM 748 C CA . ASP A 1 96 ? 7.930 -1.451 7.643 1.00 88.75 96 ASP A CA 1
ATOM 749 C C . ASP A 1 96 ? 7.317 -2.751 7.115 1.00 88.75 96 ASP A C 1
ATOM 751 O O . ASP A 1 96 ? 6.268 -2.749 6.461 1.00 88.75 96 ASP A O 1
ATOM 755 N N . VAL A 1 97 ? 7.939 -3.886 7.439 1.00 87.94 97 VAL A N 1
ATOM 756 C CA . VAL A 1 97 ? 7.365 -5.202 7.138 1.00 87.94 97 VAL A CA 1
ATOM 757 C C . VAL A 1 97 ? 6.217 -5.469 8.110 1.00 87.94 97 VAL A C 1
ATOM 759 O O . VAL A 1 97 ? 6.425 -5.646 9.308 1.00 87.94 97 VAL A O 1
ATOM 762 N N . LEU A 1 98 ? 4.989 -5.500 7.591 1.00 89.81 98 LEU A N 1
ATOM 763 C CA . LEU A 1 98 ? 3.790 -5.723 8.407 1.00 89.81 98 LEU A CA 1
ATOM 764 C C . LEU A 1 98 ? 3.453 -7.204 8.587 1.00 89.81 98 LEU A C 1
ATOM 766 O O . LEU A 1 98 ? 2.933 -7.597 9.633 1.00 89.81 98 LEU A O 1
ATOM 770 N N . TYR A 1 99 ? 3.683 -8.008 7.551 1.00 87.50 99 TYR A N 1
ATOM 771 C CA . TYR A 1 99 ? 3.356 -9.425 7.547 1.00 87.50 99 TYR A CA 1
ATOM 772 C C . TYR A 1 99 ? 4.207 -10.179 6.524 1.00 87.50 99 TYR A C 1
ATOM 774 O O . TYR A 1 99 ? 4.291 -9.764 5.370 1.00 87.50 99 TYR A O 1
ATOM 782 N N . ASP A 1 100 ? 4.797 -11.292 6.955 1.00 86.75 100 ASP A N 1
ATOM 783 C CA . ASP A 1 100 ? 5.546 -12.226 6.116 1.00 86.75 100 ASP A CA 1
ATOM 784 C C . ASP A 1 100 ? 4.820 -13.582 6.122 1.00 86.75 100 ASP A C 1
ATOM 786 O O . ASP A 1 100 ? 4.740 -14.271 7.146 1.00 86.75 100 ASP A O 1
ATOM 790 N N . GLU A 1 101 ? 4.238 -13.944 4.976 1.00 82.06 101 GLU A N 1
ATOM 791 C CA . GLU A 1 101 ? 3.515 -15.207 4.788 1.00 82.06 101 GLU A CA 1
ATOM 792 C C . GLU A 1 101 ? 4.426 -16.428 4.925 1.00 82.06 101 GLU A C 1
ATOM 794 O O . GLU A 1 101 ? 4.019 -17.441 5.496 1.00 82.06 101 GLU A O 1
ATOM 799 N N . GLU A 1 102 ? 5.665 -16.342 4.440 1.00 79.88 102 GLU A N 1
ATOM 800 C CA . GLU A 1 102 ? 6.599 -17.462 4.471 1.00 79.88 102 GLU A CA 1
ATOM 801 C C . GLU A 1 102 ? 7.057 -17.735 5.900 1.00 79.88 102 GLU A C 1
ATOM 803 O O . GLU A 1 102 ? 7.039 -18.889 6.342 1.00 79.88 102 GLU A O 1
ATOM 808 N N . GLN A 1 103 ? 7.395 -16.679 6.646 1.00 81.88 103 GLN A N 1
ATOM 809 C CA . GLN A 1 103 ? 7.752 -16.790 8.057 1.00 81.88 103 GLN A CA 1
ATOM 810 C C . GLN A 1 103 ? 6.584 -17.357 8.875 1.00 81.88 103 GLN A C 1
ATOM 812 O O . GLN A 1 103 ? 6.770 -18.311 9.635 1.00 81.88 103 GLN A O 1
ATOM 817 N N . ALA A 1 104 ? 5.366 -16.848 8.662 1.00 80.81 104 ALA A N 1
ATOM 818 C CA . ALA A 1 104 ? 4.176 -17.331 9.357 1.00 80.81 104 ALA A CA 1
ATOM 819 C C . ALA A 1 104 ? 3.873 -18.812 9.052 1.00 80.81 104 ALA A C 1
ATOM 821 O O . ALA A 1 104 ? 3.554 -19.576 9.965 1.00 80.81 104 ALA A O 1
ATOM 822 N N . CYS A 1 105 ? 4.007 -19.251 7.795 1.00 77.62 105 CYS A N 1
ATOM 823 C CA . CYS A 1 105 ? 3.844 -20.658 7.422 1.00 77.62 105 CYS A CA 1
ATOM 824 C C . CYS A 1 105 ? 4.919 -21.561 8.044 1.00 77.62 105 CYS A C 1
ATOM 826 O O . CYS A 1 105 ? 4.603 -22.664 8.495 1.00 77.62 105 CYS A O 1
ATOM 828 N N . CYS A 1 106 ? 6.176 -21.109 8.099 1.00 78.31 106 CYS A N 1
ATOM 829 C CA . CYS A 1 106 ? 7.251 -21.859 8.753 1.00 78.31 106 CYS A CA 1
ATOM 830 C C . CYS A 1 106 ? 6.959 -22.077 10.244 1.00 78.31 106 CYS A C 1
ATOM 832 O O . CYS A 1 106 ? 7.088 -23.196 10.740 1.00 78.31 106 CYS A O 1
ATOM 834 N N . GLU A 1 107 ? 6.506 -21.035 10.945 1.00 79.75 107 GLU A N 1
ATOM 835 C CA . GLU A 1 107 ? 6.171 -21.114 12.369 1.00 79.75 107 GLU A CA 1
ATOM 836 C C . GLU A 1 107 ? 4.993 -22.052 12.665 1.00 79.75 107 GLU A C 1
ATOM 838 O O . GLU A 1 107 ? 5.000 -22.741 13.688 1.00 79.75 107 GLU A O 1
ATOM 843 N N . LEU A 1 108 ? 3.980 -22.092 11.792 1.00 75.00 108 LEU A N 1
ATOM 844 C CA . LEU A 1 108 ? 2.846 -23.014 11.923 1.00 75.00 108 LEU A CA 1
ATOM 845 C C . LEU A 1 108 ? 3.290 -24.468 11.751 1.00 75.00 108 LEU A C 1
ATOM 847 O O . LEU A 1 108 ? 3.005 -25.300 12.610 1.00 75.00 108 LEU A O 1
ATOM 851 N N . ASN A 1 109 ? 4.074 -24.748 10.708 1.00 77.44 109 ASN A N 1
ATOM 852 C CA . ASN A 1 109 ? 4.615 -26.085 10.468 1.00 77.44 109 ASN A CA 1
ATOM 853 C C . ASN A 1 109 ? 5.484 -26.572 11.643 1.00 77.44 109 ASN A C 1
ATOM 855 O O . ASN A 1 109 ? 5.413 -27.739 12.031 1.00 77.44 109 ASN A O 1
ATOM 859 N N . ASP A 1 110 ? 6.275 -25.680 12.248 1.00 78.00 110 ASP A N 1
ATOM 860 C CA . ASP A 1 110 ? 7.088 -25.998 13.424 1.00 78.00 110 ASP A CA 1
ATOM 861 C C . ASP A 1 110 ? 6.237 -26.287 14.676 1.00 78.00 110 ASP A C 1
ATOM 863 O O . ASP A 1 110 ? 6.606 -27.144 15.487 1.00 78.00 110 ASP A O 1
ATOM 867 N N . LYS A 1 111 ? 5.102 -25.598 14.859 1.00 76.44 111 LYS A N 1
ATOM 868 C CA . LYS A 1 111 ? 4.161 -25.859 15.965 1.00 76.44 111 LYS A CA 1
ATOM 869 C C . LYS A 1 111 ? 3.451 -27.197 15.785 1.00 76.44 111 LYS A C 1
ATOM 871 O O . LYS A 1 111 ? 3.484 -28.010 16.709 1.00 76.44 111 LYS A O 1
ATOM 876 N N . ASP A 1 112 ? 2.933 -27.472 14.592 1.00 77.50 112 ASP A N 1
ATOM 877 C CA . ASP A 1 112 ? 2.284 -28.746 14.260 1.00 77.50 112 ASP A CA 1
ATOM 878 C C . ASP A 1 112 ? 3.245 -29.926 14.451 1.00 77.50 112 ASP A C 1
ATOM 880 O O . ASP A 1 112 ? 2.887 -30.957 15.027 1.00 77.50 112 ASP A O 1
ATOM 884 N N . TYR A 1 113 ? 4.506 -29.752 14.044 1.00 74.69 113 TYR A N 1
ATOM 885 C CA . TYR A 1 113 ? 5.565 -30.730 14.273 1.00 74.69 113 TYR A CA 1
ATOM 886 C C . TYR A 1 113 ? 5.795 -30.999 15.770 1.00 74.69 113 TYR A C 1
ATOM 888 O O . TYR A 1 113 ? 5.920 -32.152 16.196 1.00 74.69 113 TYR A O 1
ATOM 896 N N . ARG A 1 114 ? 5.846 -29.944 16.596 1.00 78.62 114 ARG A N 1
ATOM 897 C CA . ARG A 1 114 ? 6.017 -30.072 18.055 1.00 78.62 114 ARG A CA 1
ATOM 898 C C . ARG A 1 114 ? 4.819 -30.756 18.711 1.00 78.62 114 ARG A C 1
ATOM 900 O O . ARG A 1 114 ? 5.024 -31.597 19.586 1.00 78.62 114 ARG A O 1
ATOM 907 N N . GLU A 1 115 ? 3.600 -30.448 18.279 1.00 79.62 115 GLU A N 1
ATOM 908 C CA . GLU A 1 115 ? 2.376 -31.073 18.790 1.00 79.62 115 GLU A CA 1
ATOM 909 C C . GLU A 1 115 ? 2.278 -32.560 18.421 1.00 79.62 115 GLU A C 1
ATOM 911 O O . GLU A 1 115 ? 1.975 -33.389 19.282 1.00 79.62 115 GLU A O 1
ATOM 916 N N . GLN A 1 116 ? 2.601 -32.930 17.177 1.00 74.38 116 GLN A N 1
ATOM 917 C CA . GLN A 1 116 ? 2.627 -34.333 16.739 1.00 74.38 116 GLN A CA 1
ATOM 918 C C . GLN A 1 116 ? 3.678 -35.151 17.500 1.00 74.38 116 GLN A C 1
ATOM 920 O O . GLN A 1 116 ? 3.399 -36.275 17.927 1.00 74.38 116 GLN A O 1
ATOM 925 N N . LYS A 1 117 ? 4.856 -34.562 17.751 1.00 74.44 117 LYS A N 1
ATOM 926 C CA . LYS A 1 117 ? 5.902 -35.171 18.582 1.00 74.44 117 LYS A CA 1
ATOM 927 C C . LYS A 1 117 ? 5.453 -35.347 20.039 1.00 74.44 117 LYS A C 1
ATOM 929 O O . LYS A 1 117 ? 5.738 -36.384 20.633 1.00 74.44 117 LYS A O 1
ATOM 934 N N . ALA A 1 118 ? 4.736 -34.377 20.609 1.00 76.69 118 ALA A N 1
ATOM 935 C CA . ALA A 1 118 ? 4.208 -34.462 21.974 1.00 76.69 118 ALA A CA 1
ATOM 936 C C . ALA A 1 118 ? 3.112 -35.535 22.130 1.00 76.69 118 ALA A C 1
ATOM 938 O O . ALA A 1 118 ? 2.989 -36.133 23.196 1.00 76.69 118 ALA A O 1
ATOM 939 N N . ARG A 1 119 ? 2.346 -35.817 21.067 1.00 77.19 119 ARG A N 1
ATOM 940 C CA . ARG A 1 119 ? 1.309 -36.868 21.038 1.00 77.19 119 ARG A CA 1
ATOM 941 C C . ARG A 1 119 ? 1.842 -38.273 20.717 1.00 77.19 119 ARG A C 1
ATOM 943 O O . ARG A 1 119 ? 1.048 -39.204 20.619 1.00 77.19 119 ARG A O 1
ATOM 950 N N . GLY A 1 120 ? 3.157 -38.443 20.555 1.00 66.06 120 GLY A N 1
ATOM 951 C CA . GLY A 1 120 ? 3.778 -39.744 20.272 1.00 66.06 120 GLY A CA 1
ATOM 952 C C . GLY A 1 120 ? 3.521 -40.284 18.858 1.00 66.06 120 GLY A C 1
ATOM 953 O O . GLY A 1 120 ? 3.687 -41.480 18.629 1.00 66.06 120 GLY A O 1
ATOM 954 N N . GLY A 1 121 ? 3.106 -39.432 17.912 1.00 61.69 121 GLY A N 1
ATOM 955 C CA . GLY A 1 121 ? 2.906 -39.822 16.514 1.00 61.69 121 GLY A CA 1
ATOM 956 C C . GLY A 1 121 ? 4.229 -40.078 15.781 1.00 61.69 121 GLY A C 1
ATOM 957 O O . GLY A 1 121 ? 5.253 -39.470 16.095 1.00 61.69 121 GLY A O 1
ATOM 958 N N . ILE A 1 122 ? 4.218 -40.973 14.786 1.00 58.66 122 ILE A N 1
ATOM 959 C CA . ILE A 1 122 ? 5.370 -41.218 13.903 1.00 58.66 122 ILE A CA 1
ATOM 960 C C . ILE A 1 122 ? 5.609 -39.958 13.064 1.00 58.66 122 ILE A C 1
ATOM 962 O O . ILE A 1 122 ? 4.796 -39.607 12.213 1.00 58.66 122 ILE A O 1
ATOM 966 N N . VAL A 1 123 ? 6.727 -39.280 13.310 1.00 58.16 123 VAL A N 1
ATOM 967 C CA . VAL A 1 123 ? 7.124 -38.064 12.595 1.00 58.16 123 VAL A CA 1
ATOM 968 C C . VAL A 1 123 ? 7.828 -38.453 11.284 1.00 58.16 123 VAL A C 1
ATOM 970 O O . VAL A 1 123 ? 8.862 -39.126 11.348 1.00 58.16 123 VAL A O 1
ATOM 973 N N . PRO A 1 124 ? 7.338 -38.048 10.095 1.00 52.31 124 PRO A N 1
ATOM 974 C CA . PRO A 1 124 ? 8.057 -38.283 8.850 1.00 52.31 124 PRO A CA 1
ATOM 975 C C . PRO A 1 124 ? 9.341 -37.446 8.841 1.00 52.31 124 PRO A C 1
ATOM 977 O O . PRO A 1 124 ? 9.311 -36.238 9.081 1.00 52.31 124 PRO A O 1
ATOM 980 N N . LEU A 1 125 ? 10.478 -38.080 8.554 1.00 45.22 125 LEU A N 1
ATOM 981 C CA . LEU A 1 125 ? 11.772 -37.412 8.431 1.00 45.22 125 LEU A CA 1
ATOM 982 C C . LEU A 1 125 ? 11.812 -36.596 7.125 1.00 45.22 125 LEU A C 1
ATOM 984 O O . LEU A 1 125 ? 12.374 -37.040 6.127 1.00 45.22 125 LEU A O 1
ATOM 988 N N . ILE A 1 126 ? 11.198 -35.412 7.099 1.00 48.91 126 ILE A N 1
ATOM 989 C CA . ILE A 1 126 ? 11.392 -34.476 5.987 1.00 48.91 126 ILE A CA 1
ATOM 990 C C . ILE A 1 126 ? 12.702 -33.730 6.252 1.00 48.91 126 ILE A C 1
ATOM 992 O O . ILE A 1 126 ? 12.790 -32.862 7.120 1.00 48.91 126 ILE A O 1
ATOM 996 N N . SER A 1 127 ? 13.747 -34.143 5.530 1.00 34.53 127 SER A N 1
ATOM 997 C CA . SER A 1 127 ? 15.063 -33.503 5.515 1.00 34.53 127 SER A CA 1
ATOM 998 C C . SER A 1 127 ? 14.921 -32.000 5.260 1.00 34.53 127 SER A C 1
ATOM 1000 O O . SER A 1 127 ? 14.301 -31.592 4.278 1.00 34.53 127 SER A O 1
ATOM 1002 N N . LYS A 1 128 ? 15.525 -31.172 6.122 1.00 42.34 128 LYS A N 1
ATOM 1003 C CA . LYS A 1 128 ? 15.602 -29.704 5.996 1.00 42.34 128 LYS A CA 1
ATOM 1004 C C . LYS A 1 128 ? 16.532 -29.259 4.854 1.00 42.34 128 LYS A C 1
ATOM 1006 O O . LYS A 1 128 ? 17.304 -28.314 4.994 1.00 42.34 128 LYS A O 1
ATOM 1011 N N . THR A 1 129 ? 16.497 -29.931 3.709 1.00 37.84 129 THR A N 1
ATOM 1012 C CA . THR A 1 129 ? 17.303 -29.560 2.548 1.00 37.84 129 THR A CA 1
ATOM 101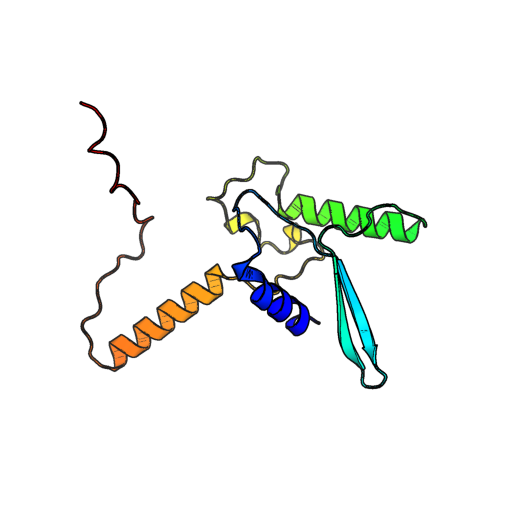3 C C . THR A 1 129 ? 16.530 -29.831 1.264 1.00 37.84 129 THR A C 1
ATOM 1015 O O . THR A 1 129 ? 16.355 -30.978 0.867 1.00 37.84 129 THR A O 1
ATOM 1018 N N . GLY A 1 130 ? 16.130 -28.751 0.591 1.00 31.05 130 GLY A N 1
ATOM 1019 C CA . GLY A 1 130 ? 15.863 -28.758 -0.844 1.00 31.05 130 GLY A CA 1
ATOM 1020 C C . GLY A 1 130 ? 14.392 -28.752 -1.250 1.00 31.05 130 GLY A C 1
ATOM 1021 O O . GLY A 1 130 ? 13.635 -29.664 -0.942 1.00 31.05 130 GLY A O 1
ATOM 1022 N N . MET A 1 131 ? 14.036 -27.718 -2.021 1.00 41.47 131 MET A N 1
ATOM 1023 C CA . MET A 1 131 ? 13.198 -27.811 -3.223 1.00 41.47 131 MET A CA 1
ATOM 1024 C C . MET A 1 131 ? 12.715 -29.237 -3.537 1.00 41.47 131 MET A C 1
ATOM 1026 O O . MET A 1 131 ? 13.437 -30.031 -4.144 1.00 41.47 131 MET A O 1
ATOM 1030 N N . ALA A 1 132 ? 11.466 -29.541 -3.194 1.00 35.28 132 ALA A N 1
ATOM 1031 C CA . ALA A 1 132 ? 10.791 -30.697 -3.756 1.00 35.28 132 ALA A CA 1
ATOM 1032 C C . ALA A 1 132 ? 10.377 -30.364 -5.197 1.00 35.28 132 ALA A C 1
ATOM 1034 O O . ALA A 1 132 ? 9.436 -29.615 -5.455 1.00 35.28 132 ALA A O 1
ATOM 10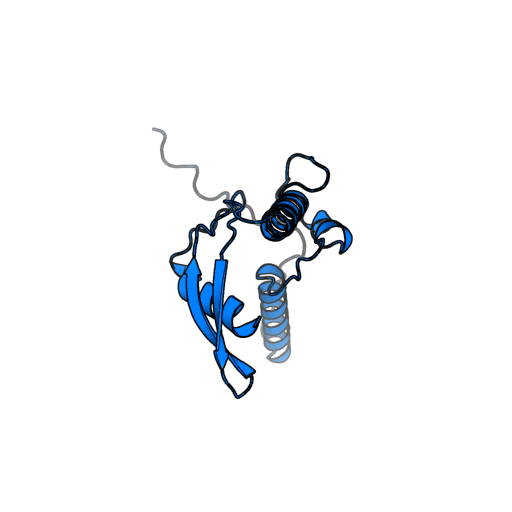35 N N . LEU A 1 133 ? 11.159 -30.914 -6.124 1.00 32.50 133 LEU A N 1
ATOM 1036 C CA . LEU A 1 133 ? 10.872 -31.103 -7.540 1.00 32.50 133 LEU A CA 1
ATOM 1037 C C . LEU A 1 133 ? 9.392 -31.450 -7.783 1.00 32.50 133 LEU A C 1
ATOM 1039 O O . LEU A 1 133 ? 8.952 -32.558 -7.486 1.00 32.50 133 LEU A O 1
ATOM 1043 N N . ASN A 1 134 ? 8.667 -30.573 -8.475 1.00 33.75 134 ASN A N 1
ATOM 1044 C CA . ASN A 1 134 ? 7.507 -30.981 -9.264 1.00 33.75 134 ASN A CA 1
ATOM 1045 C C . ASN A 1 134 ? 8.007 -31.482 -10.632 1.00 33.75 134 ASN A C 1
ATOM 1047 O O . ASN A 1 134 ? 7.904 -30.807 -11.652 1.00 33.75 134 ASN A O 1
ATOM 1051 N N . LYS A 1 135 ? 8.603 -32.682 -10.652 1.00 36.66 135 LYS A N 1
ATOM 1052 C CA . LYS A 1 135 ? 8.772 -33.493 -11.870 1.00 36.66 135 LYS A CA 1
ATOM 1053 C C . LYS A 1 135 ? 7.896 -34.736 -11.750 1.00 36.66 135 LYS A C 1
ATOM 1055 O O . LYS A 1 135 ? 8.379 -35.828 -11.490 1.00 36.66 135 LYS A O 1
ATOM 1060 N N . ALA A 1 136 ? 6.597 -34.555 -11.953 1.00 36.81 136 ALA A N 1
ATOM 1061 C CA . ALA A 1 136 ? 5.674 -35.652 -12.221 1.00 36.81 136 ALA A CA 1
ATOM 1062 C C . ALA A 1 136 ? 4.468 -35.136 -13.019 1.00 36.81 136 ALA A C 1
ATOM 1064 O O . ALA A 1 136 ? 3.370 -35.036 -12.488 1.00 36.81 136 ALA A O 1
ATOM 1065 N N . LYS A 1 137 ? 4.708 -34.746 -14.282 1.00 37.31 137 LYS A N 1
ATOM 1066 C CA . LYS A 1 137 ? 3.742 -34.756 -15.408 1.00 37.31 137 LYS A CA 1
ATOM 1067 C C . LYS A 1 137 ? 4.418 -34.282 -16.708 1.00 37.31 137 LYS A C 1
ATOM 1069 O O . LYS A 1 137 ? 4.037 -33.299 -17.324 1.00 37.31 137 LYS A O 1
ATOM 1074 N N . GLN A 1 138 ? 5.454 -35.000 -17.131 1.00 39.69 138 GLN A N 1
ATOM 1075 C CA . GLN A 1 138 ? 5.892 -35.034 -18.531 1.00 39.69 138 GLN A CA 1
ATOM 1076 C C . GLN A 1 138 ? 6.257 -36.481 -18.855 1.00 39.69 138 GLN A C 1
ATOM 1078 O O . GLN A 1 138 ? 7.405 -36.877 -18.712 1.00 39.69 138 GLN A O 1
ATOM 1083 N N . SER A 1 139 ? 5.251 -37.288 -19.193 1.00 40.81 139 SER A N 1
ATOM 1084 C CA . SER A 1 139 ? 5.381 -38.458 -20.073 1.00 40.81 139 SER A CA 1
ATOM 1085 C C . SER A 1 139 ? 3.995 -39.077 -20.275 1.00 40.81 139 SER A C 1
ATOM 1087 O O . SER A 1 139 ? 3.602 -39.948 -19.509 1.00 40.81 139 SER A O 1
ATOM 1089 N N . SER A 1 140 ? 3.234 -38.566 -21.252 1.00 41.28 140 SER A N 1
ATOM 1090 C CA . SER A 1 140 ? 2.193 -39.318 -21.988 1.00 41.28 140 SER A CA 1
ATOM 1091 C C . SER A 1 140 ? 1.456 -38.438 -23.015 1.00 41.28 140 SER A C 1
ATOM 1093 O O . SER A 1 140 ? 0.229 -38.420 -23.047 1.00 41.28 140 SER A O 1
ATOM 1095 N N . ALA A 1 141 ? 2.179 -37.676 -23.842 1.00 43.56 141 ALA A N 1
ATOM 1096 C CA . ALA A 1 141 ? 1.575 -36.971 -24.980 1.00 43.56 141 ALA A CA 1
ATOM 1097 C C . ALA A 1 141 ? 2.595 -36.736 -26.105 1.00 43.56 141 ALA A C 1
ATOM 1099 O O . ALA A 1 141 ? 2.817 -35.603 -26.499 1.00 43.56 141 ALA A O 1
ATOM 1100 N N . TRP A 1 142 ? 3.239 -37.812 -26.569 1.00 33.62 142 TRP A N 1
ATOM 1101 C CA . TRP A 1 142 ? 3.840 -37.907 -27.906 1.00 33.62 142 TRP A CA 1
ATOM 1102 C C . T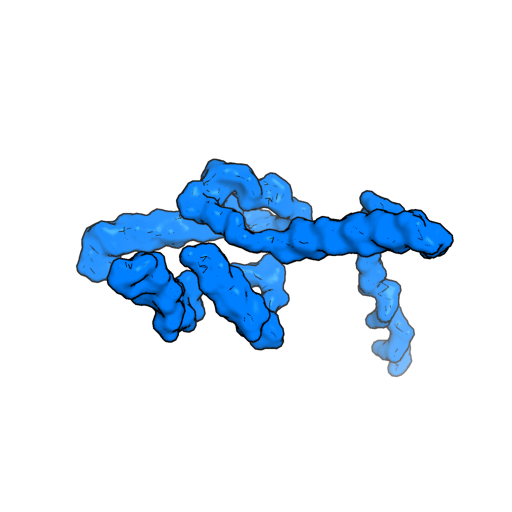RP A 1 142 ? 3.827 -39.382 -28.335 1.00 33.62 142 TRP A C 1
ATOM 1104 O O . TRP A 1 142 ? 4.719 -40.159 -27.993 1.00 33.62 142 TRP A O 1
ATOM 1114 N N . ARG A 1 143 ? 2.760 -39.766 -29.032 1.00 35.25 143 ARG A N 1
ATOM 1115 C CA . ARG A 1 143 ? 2.764 -40.729 -30.134 1.00 35.25 143 ARG A CA 1
ATOM 1116 C C . ARG A 1 143 ? 1.903 -40.137 -31.233 1.00 35.25 143 ARG A C 1
ATOM 1118 O O . ARG A 1 143 ? 0.886 -39.510 -30.863 1.00 35.25 143 ARG A O 1
#

Foldseek 3Di:
DLVVVVVVCVVCVVVDDDDLLDDFDKDWDWDADPVRDIDTDDIHRDDDLDDPDPVSVVVSVQVVVLVCLQNQPPVDDDDPPPPPSRPDPVSNPPDDDSDDPVVVVVVVVVVVQVVCVVVVHDDPPPDPDDDDDPPDPPPDPDD

pLDDT: mean 76.99, std 18.69, range [31.05, 97.62]